Protein AF-A0A7C8ZJF4-F1 (afdb_monomer)

pLDDT: mean 82.97, std 10.35, range [48.5, 95.31]

Mean predicted aligned error: 7.06 Å

Structure (mmCIF, N/CA/C/O backbone):
data_AF-A0A7C8ZJF4-F1
#
_entry.id   AF-A0A7C8ZJF4-F1
#
loop_
_atom_site.group_PDB
_atom_site.id
_atom_site.type_symbol
_atom_site.label_atom_id
_atom_site.label_alt_id
_atom_site.label_comp_id
_atom_site.label_asym_id
_atom_site.label_entity_id
_atom_site.label_seq_id
_atom_site.pdbx_PDB_ins_code
_atom_site.Cartn_x
_atom_site.Cartn_y
_atom_site.Cartn_z
_atom_site.occupancy
_atom_site.B_iso_or_equiv
_atom_site.auth_seq_id
_atom_site.auth_comp_id
_atom_site.auth_asym_id
_atom_site.auth_atom_id
_atom_site.pdbx_PDB_model_num
ATOM 1 N N . MET A 1 1 ? 17.613 -2.085 -2.494 1.00 59.19 1 MET A N 1
ATOM 2 C CA . MET A 1 1 ? 16.844 -2.949 -1.572 1.00 59.19 1 MET A CA 1
ATOM 3 C C . MET A 1 1 ? 16.670 -4.375 -2.119 1.00 59.19 1 MET A C 1
ATOM 5 O O . MET A 1 1 ? 17.456 -5.227 -1.728 1.00 59.19 1 MET A O 1
ATOM 9 N N . GLY A 1 2 ? 15.800 -4.653 -3.107 1.00 62.97 2 GLY A N 1
ATOM 10 C CA . GLY A 1 2 ? 15.582 -6.031 -3.623 1.00 62.97 2 GLY A CA 1
ATOM 11 C C . GLY A 1 2 ? 16.802 -6.738 -4.247 1.00 62.97 2 GLY A C 1
ATOM 12 O O . GLY A 1 2 ? 16.882 -7.967 -4.257 1.00 62.97 2 GLY A O 1
ATOM 13 N N . LYS A 1 3 ? 17.811 -5.968 -4.684 1.00 70.88 3 LYS A N 1
ATOM 14 C CA . LYS A 1 3 ? 19.104 -6.466 -5.194 1.00 70.88 3 LYS A CA 1
ATOM 15 C C . LYS A 1 3 ? 19.806 -7.450 -4.245 1.00 70.88 3 LYS A C 1
ATOM 17 O O . LYS A 1 3 ? 20.428 -8.386 -4.734 1.00 70.88 3 LYS A O 1
ATOM 22 N N . HIS A 1 4 ? 19.683 -7.257 -2.931 1.00 75.56 4 HIS A N 1
ATOM 23 C CA . HIS A 1 4 ? 20.376 -8.070 -1.924 1.00 75.56 4 HIS A CA 1
ATOM 24 C C . HIS A 1 4 ? 19.420 -8.931 -1.089 1.00 75.56 4 HIS A C 1
ATOM 26 O O . HIS A 1 4 ? 19.790 -10.034 -0.708 1.00 75.56 4 HIS A O 1
ATOM 32 N N . SER A 1 5 ? 18.187 -8.470 -0.850 1.00 76.38 5 SER A N 1
ATOM 33 C CA . SER A 1 5 ? 17.230 -9.147 0.037 1.00 76.38 5 SER A CA 1
ATOM 34 C C . SER A 1 5 ? 16.171 -9.990 -0.677 1.00 76.38 5 SER A C 1
ATOM 36 O O . SER A 1 5 ? 15.512 -10.798 -0.034 1.00 76.38 5 SER A O 1
ATOM 38 N N . PHE A 1 6 ? 15.994 -9.840 -1.996 1.00 84.25 6 PHE A N 1
ATOM 39 C CA . PHE A 1 6 ? 14.923 -10.529 -2.727 1.00 84.25 6 PHE A CA 1
ATOM 40 C C . PHE A 1 6 ? 15.374 -11.067 -4.089 1.00 84.25 6 PHE A C 1
ATOM 42 O O . PHE A 1 6 ? 14.698 -10.917 -5.106 1.00 84.25 6 PHE A O 1
ATOM 49 N N . ARG A 1 7 ? 16.556 -11.700 -4.120 1.00 82.94 7 ARG A N 1
ATOM 50 C CA . ARG A 1 7 ? 17.114 -12.367 -5.316 1.00 82.94 7 ARG A CA 1
ATOM 51 C C . ARG A 1 7 ? 17.141 -11.462 -6.561 1.00 82.94 7 ARG A C 1
ATOM 53 O O . ARG A 1 7 ? 16.891 -11.919 -7.670 1.00 82.94 7 ARG A O 1
ATOM 60 N N . ARG A 1 8 ? 17.423 -10.164 -6.379 1.00 82.19 8 ARG A N 1
ATOM 61 C CA . ARG A 1 8 ? 17.429 -9.141 -7.445 1.00 82.19 8 ARG A CA 1
ATOM 62 C C . ARG A 1 8 ? 16.081 -8.907 -8.135 1.00 82.19 8 ARG A C 1
ATOM 64 O O . ARG A 1 8 ? 16.052 -8.234 -9.161 1.00 82.19 8 ARG A O 1
ATOM 71 N N . ARG A 1 9 ? 14.977 -9.390 -7.564 1.00 83.62 9 ARG A N 1
ATOM 72 C CA . ARG A 1 9 ? 13.619 -9.066 -8.014 1.00 83.62 9 ARG A CA 1
ATOM 73 C C . ARG A 1 9 ? 13.143 -7.750 -7.397 1.00 83.62 9 ARG A C 1
ATOM 75 O O . ARG A 1 9 ? 13.666 -7.303 -6.371 1.00 83.62 9 ARG A O 1
ATOM 82 N N . SER A 1 10 ? 12.139 -7.140 -8.027 1.00 86.44 10 SER A N 1
ATOM 83 C CA . SER A 1 10 ? 11.388 -6.041 -7.413 1.00 86.44 10 SER A CA 1
ATOM 84 C C . SER A 1 10 ? 10.771 -6.512 -6.097 1.00 86.44 10 SER A C 1
ATOM 86 O O . SER A 1 10 ? 10.300 -7.643 -6.012 1.00 86.44 10 SER A O 1
ATOM 88 N N . LEU A 1 11 ? 10.745 -5.641 -5.086 1.00 89.56 11 LEU A N 1
ATOM 89 C CA . LEU A 1 11 ? 10.070 -5.935 -3.819 1.00 89.56 11 LEU A CA 1
ATOM 90 C C . LEU A 1 11 ? 8.548 -6.064 -3.990 1.00 89.56 11 LEU A C 1
ATOM 92 O O . LEU A 1 11 ? 7.915 -6.671 -3.143 1.00 89.56 11 LEU A O 1
ATOM 96 N N . HIS A 1 12 ? 7.999 -5.546 -5.093 1.00 90.88 12 HIS A N 1
ATOM 97 C CA . HIS A 1 12 ? 6.595 -5.687 -5.490 1.00 90.88 12 HIS A CA 1
ATOM 98 C C . HIS A 1 12 ? 6.363 -6.825 -6.497 1.00 90.88 12 HIS A C 1
ATOM 100 O O . HIS A 1 12 ? 5.274 -6.944 -7.050 1.00 90.88 12 HIS A O 1
ATOM 106 N N . ALA A 1 13 ? 7.380 -7.632 -6.824 1.00 89.19 13 ALA A N 1
ATOM 107 C CA . ALA A 1 13 ? 7.211 -8.677 -7.829 1.00 89.19 13 ALA A CA 1
ATOM 108 C C . ALA A 1 13 ? 6.199 -9.725 -7.343 1.00 89.19 13 ALA A C 1
ATOM 110 O O . ALA A 1 13 ? 6.454 -10.410 -6.355 1.00 89.19 13 ALA A O 1
ATOM 111 N N . ILE A 1 14 ? 5.084 -9.855 -8.061 1.00 91.25 14 ILE A N 1
ATOM 112 C CA . ILE A 1 14 ? 4.084 -10.901 -7.832 1.00 91.25 14 ILE A CA 1
ATOM 113 C C . ILE A 1 14 ? 4.586 -12.211 -8.452 1.00 91.25 14 ILE A C 1
ATOM 115 O O . ILE A 1 14 ? 5.126 -12.220 -9.562 1.00 91.25 14 ILE A O 1
ATOM 119 N N . GLY A 1 15 ? 4.442 -13.323 -7.732 1.00 87.06 15 GLY A N 1
ATOM 120 C CA . GLY A 1 15 ? 4.883 -14.640 -8.185 1.00 87.06 15 GLY A CA 1
ATOM 121 C C . GLY A 1 15 ? 4.477 -15.753 -7.222 1.00 87.06 15 GLY A C 1
ATOM 122 O O . GLY A 1 15 ? 3.602 -15.563 -6.387 1.00 87.06 15 GLY A O 1
ATOM 123 N N . GLY A 1 16 ? 5.116 -16.921 -7.348 1.00 86.88 16 GLY A N 1
ATOM 124 C CA . GLY A 1 16 ? 4.787 -18.092 -6.523 1.00 86.88 16 GLY A CA 1
ATOM 125 C C . GLY A 1 16 ? 5.149 -17.957 -5.038 1.00 86.88 16 GLY A C 1
ATOM 126 O O . GLY A 1 16 ? 4.454 -18.514 -4.199 1.00 86.88 16 GLY A O 1
ATOM 127 N N . ASP A 1 17 ? 6.198 -17.193 -4.714 1.00 89.12 17 ASP A N 1
ATOM 128 C CA . ASP A 1 17 ? 6.586 -16.895 -3.330 1.00 89.12 17 ASP A CA 1
ATOM 129 C C . ASP A 1 17 ? 6.109 -15.486 -2.940 1.00 89.12 17 ASP A C 1
ATOM 131 O O . ASP A 1 17 ? 6.326 -14.564 -3.738 1.00 89.12 17 ASP A O 1
ATOM 135 N N . PRO A 1 18 ? 5.585 -15.277 -1.713 1.00 91.06 18 PRO A N 1
ATOM 136 C CA . PRO A 1 18 ? 5.201 -13.955 -1.232 1.00 91.06 18 PRO A CA 1
ATOM 137 C C . PRO A 1 18 ? 6.379 -12.980 -1.238 1.00 91.06 18 PRO A C 1
ATOM 139 O O . PRO A 1 18 ? 7.453 -13.260 -0.686 1.00 91.06 18 PRO A O 1
ATOM 142 N N . ASN A 1 19 ? 6.173 -11.807 -1.823 1.00 93.50 19 ASN A N 1
ATOM 143 C CA . ASN A 1 19 ? 7.140 -10.723 -1.782 1.00 93.50 19 ASN A CA 1
ATOM 144 C C . ASN A 1 19 ? 7.169 -10.033 -0.399 1.00 93.50 19 ASN A C 1
ATOM 146 O O . ASN A 1 19 ? 6.295 -10.270 0.438 1.00 93.50 19 ASN A O 1
ATOM 150 N N . PRO A 1 20 ? 8.168 -9.177 -0.117 1.00 93.19 20 PRO A N 1
ATOM 151 C CA . PRO A 1 20 ? 8.290 -8.545 1.196 1.00 93.19 20 PRO A CA 1
ATOM 152 C C . PRO A 1 20 ? 7.089 -7.686 1.628 1.00 93.19 20 PRO A C 1
ATOM 154 O O . PRO A 1 20 ? 6.807 -7.629 2.821 1.00 93.19 20 PRO A O 1
ATOM 157 N N . TYR A 1 21 ? 6.360 -7.061 0.698 1.00 93.19 21 TYR A N 1
ATOM 158 C CA . TYR A 1 21 ? 5.131 -6.325 1.023 1.00 93.19 21 TYR A CA 1
ATOM 159 C C . TYR A 1 21 ? 3.986 -7.280 1.374 1.00 93.19 21 TYR A C 1
ATOM 161 O O . TYR A 1 21 ? 3.310 -7.062 2.374 1.00 93.19 21 TYR A O 1
ATOM 169 N N . GLU A 1 22 ? 3.806 -8.369 0.617 1.00 94.19 22 GLU A N 1
ATOM 170 C CA . GLU A 1 22 ? 2.806 -9.403 0.935 1.00 94.19 22 GLU A CA 1
ATOM 171 C C . GLU A 1 22 ? 3.055 -10.007 2.325 1.00 94.19 22 GLU A C 1
ATOM 173 O O . GLU A 1 22 ? 2.122 -10.197 3.107 1.00 94.19 22 GLU A O 1
ATOM 178 N N . GLN A 1 23 ? 4.325 -10.264 2.658 1.00 93.94 23 GLN A N 1
ATOM 179 C CA . GLN A 1 23 ? 4.721 -10.756 3.979 1.00 93.94 23 GLN A CA 1
ATOM 180 C C . GLN A 1 23 ? 4.426 -9.734 5.079 1.00 93.94 23 GLN A C 1
ATOM 182 O O . GLN A 1 23 ? 3.879 -10.108 6.114 1.00 93.94 23 GLN A O 1
ATOM 187 N N . ALA A 1 24 ? 4.758 -8.459 4.859 1.00 93.50 24 ALA A N 1
ATOM 188 C CA . ALA A 1 24 ? 4.497 -7.399 5.825 1.00 93.50 24 ALA A CA 1
ATOM 189 C C . ALA A 1 24 ? 2.9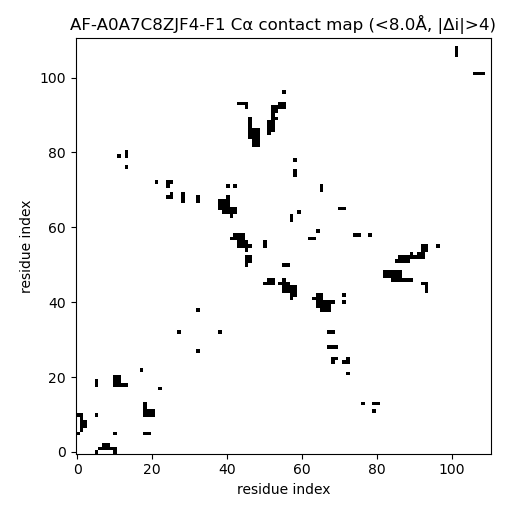96 -7.246 6.101 1.00 93.50 24 ALA A C 1
ATOM 191 O O . ALA A 1 24 ? 2.600 -7.312 7.260 1.00 93.50 24 ALA A O 1
ATOM 192 N N . ILE A 1 25 ? 2.162 -7.149 5.058 1.00 92.19 25 ILE A N 1
ATOM 193 C CA . ILE A 1 25 ? 0.696 -7.065 5.188 1.00 92.19 25 ILE A CA 1
ATOM 194 C C . ILE A 1 25 ? 0.163 -8.267 5.982 1.00 92.19 25 ILE A C 1
ATOM 196 O O . ILE A 1 25 ? -0.593 -8.096 6.935 1.00 92.19 25 ILE A O 1
ATOM 200 N N . SER A 1 26 ? 0.628 -9.479 5.660 1.00 91.75 26 SER A N 1
ATOM 201 C CA . SER A 1 26 ? 0.196 -10.710 6.342 1.00 91.75 26 SER A CA 1
ATOM 202 C C . SER A 1 26 ? 0.634 -10.786 7.810 1.00 91.75 26 SER A C 1
ATOM 204 O O . SER A 1 26 ? -0.042 -11.393 8.640 1.00 91.75 26 SER A O 1
ATOM 206 N N . ILE A 1 27 ? 1.808 -10.250 8.155 1.00 91.94 27 ILE A N 1
ATOM 207 C CA . ILE A 1 27 ? 2.274 -10.192 9.547 1.00 91.94 27 ILE A CA 1
ATOM 208 C C . ILE A 1 27 ? 1.459 -9.153 10.310 1.00 91.94 27 ILE A C 1
ATOM 210 O O . ILE A 1 27 ? 0.923 -9.492 11.360 1.00 91.94 27 ILE A O 1
ATOM 214 N N . ILE A 1 28 ? 1.321 -7.947 9.751 1.00 89.81 28 ILE A N 1
ATOM 215 C CA . ILE A 1 28 ? 0.569 -6.843 10.351 1.00 89.81 28 ILE A CA 1
ATOM 216 C C . ILE A 1 28 ? -0.862 -7.284 10.642 1.00 89.81 28 ILE A C 1
ATOM 218 O O . ILE A 1 28 ? -1.286 -7.158 11.786 1.00 89.81 28 ILE A O 1
ATOM 222 N N . GLY A 1 29 ? -1.557 -7.889 9.674 1.00 88.75 29 GLY A N 1
ATOM 223 C CA . GLY A 1 29 ? -2.921 -8.370 9.884 1.00 88.75 29 GLY A CA 1
ATOM 224 C C . GLY A 1 29 ? -3.025 -9.381 11.019 1.00 88.75 29 GLY A C 1
ATOM 225 O O . GLY A 1 29 ? -3.812 -9.206 11.940 1.00 88.75 29 GLY A O 1
ATOM 226 N N . ARG A 1 30 ? -2.134 -10.378 11.063 1.00 88.25 30 ARG A N 1
ATOM 227 C CA . ARG A 1 30 ? -2.128 -11.359 12.163 1.00 88.25 30 ARG A CA 1
ATOM 228 C C . ARG A 1 30 ? -1.861 -10.741 13.535 1.00 88.25 30 ARG A C 1
ATOM 230 O O . ARG A 1 30 ? -2.327 -11.281 14.532 1.00 88.25 30 ARG A O 1
ATOM 237 N N . THR A 1 31 ? -1.079 -9.665 13.600 1.00 88.31 31 THR A N 1
ATOM 238 C CA . THR A 1 31 ? -0.708 -9.027 14.870 1.00 88.31 31 THR A CA 1
ATOM 239 C C . THR A 1 31 ? -1.675 -7.938 15.315 1.00 88.31 31 THR A C 1
ATOM 241 O O . THR A 1 31 ? -1.847 -7.764 16.517 1.00 88.31 31 THR A O 1
ATOM 244 N N . LEU A 1 32 ? -2.274 -7.203 14.375 1.00 84.06 32 LEU A N 1
ATOM 245 C CA . LEU A 1 32 ? -3.059 -6.000 14.651 1.00 84.06 32 LEU A CA 1
ATOM 246 C C . LEU A 1 32 ? -4.567 -6.196 14.490 1.00 84.06 32 LEU A C 1
ATOM 248 O O . LEU A 1 32 ? -5.298 -5.458 15.135 1.00 84.06 32 LEU A O 1
ATOM 252 N N . SER A 1 33 ? -5.042 -7.201 13.739 1.00 84.25 33 SER A N 1
ATOM 253 C CA . SER A 1 33 ? -6.484 -7.496 13.646 1.00 84.25 33 SER A CA 1
ATOM 254 C C . SER A 1 33 ? -7.195 -7.604 15.002 1.00 84.25 33 SER A C 1
ATOM 256 O O . SER A 1 33 ? -8.316 -7.126 15.097 1.00 84.25 33 SER A O 1
ATOM 258 N N . PRO A 1 34 ? -6.600 -8.166 16.078 1.00 84.00 34 PRO A N 1
ATOM 259 C CA . PRO A 1 34 ? -7.272 -8.206 17.381 1.00 84.00 34 PRO A CA 1
ATOM 260 C C . PRO A 1 34 ? -7.502 -6.836 18.039 1.00 84.00 34 PRO A C 1
ATOM 262 O O . PRO A 1 34 ? -8.249 -6.763 19.009 1.00 84.00 34 PRO A O 1
ATOM 265 N N . PHE A 1 35 ? -6.816 -5.790 17.574 1.00 79.56 35 PHE A N 1
ATOM 266 C CA . PHE A 1 35 ? -6.890 -4.430 18.114 1.00 79.56 35 PHE A CA 1
ATOM 267 C C . PHE A 1 35 ? -7.752 -3.500 17.256 1.00 79.56 35 PHE A C 1
ATOM 269 O O . PHE A 1 35 ? -7.926 -2.343 17.623 1.00 79.56 35 PHE A O 1
ATOM 276 N N . ASP A 1 36 ? -8.250 -3.987 16.122 1.00 76.31 36 ASP A N 1
ATOM 277 C CA . ASP A 1 36 ? -9.086 -3.214 15.217 1.00 76.31 36 ASP A CA 1
ATOM 278 C C . ASP A 1 36 ? -10.563 -3.483 15.523 1.00 76.31 36 ASP A C 1
ATOM 280 O O . ASP A 1 36 ? -11.030 -4.621 15.443 1.00 76.31 36 ASP A O 1
ATOM 284 N N . GLU A 1 37 ? -11.289 -2.452 15.956 1.00 74.62 37 GLU A N 1
ATOM 285 C CA . GLU A 1 37 ? -12.645 -2.616 16.498 1.00 74.62 37 GLU A CA 1
ATOM 286 C C . GLU A 1 37 ? -13.708 -2.798 15.405 1.00 74.62 37 GLU A C 1
ATOM 288 O O . GLU A 1 37 ? -14.726 -3.453 15.644 1.00 74.62 37 GLU A O 1
ATOM 293 N N . ASP A 1 38 ? -13.477 -2.256 14.205 1.00 78.06 38 ASP A N 1
ATOM 294 C CA . ASP A 1 38 ? -14.422 -2.298 13.084 1.00 78.06 38 ASP A CA 1
ATOM 295 C C . ASP A 1 38 ? -13.946 -3.146 11.887 1.00 78.06 38 ASP A C 1
ATOM 297 O O . ASP A 1 38 ? -14.752 -3.439 11.000 1.00 78.06 38 ASP A O 1
ATOM 301 N N . ASN A 1 39 ? -12.691 -3.618 11.897 1.00 79.94 39 ASN A N 1
ATOM 302 C CA . ASN A 1 39 ? -12.013 -4.315 10.791 1.00 79.94 39 ASN A CA 1
ATOM 303 C C . ASN A 1 39 ? -11.878 -3.477 9.505 1.00 79.94 39 ASN A C 1
ATOM 305 O O . ASN A 1 39 ? -11.474 -3.995 8.461 1.00 79.94 39 ASN A O 1
ATOM 309 N N . LEU A 1 40 ? -12.208 -2.184 9.542 1.00 87.12 40 LEU A N 1
ATOM 310 C CA . LEU A 1 40 ? -12.154 -1.328 8.370 1.00 87.12 40 LEU A CA 1
ATOM 311 C C . LEU A 1 40 ? -10.745 -0.762 8.230 1.00 87.12 40 LEU A C 1
ATOM 313 O O . LEU A 1 40 ? -10.320 0.103 8.985 1.00 87.12 40 LEU A O 1
ATOM 317 N N . ILE A 1 41 ? -10.031 -1.201 7.194 1.00 88.62 41 ILE A N 1
ATOM 318 C CA . ILE A 1 41 ? -8.652 -0.789 6.927 1.00 88.62 41 ILE A CA 1
ATOM 319 C C . ILE A 1 41 ? -8.606 0.186 5.740 1.00 88.62 41 ILE A C 1
ATOM 321 O O . ILE A 1 41 ? -8.621 -0.246 4.576 1.00 88.62 41 ILE A O 1
ATOM 325 N N . PRO A 1 42 ? -8.506 1.510 5.969 1.00 90.19 42 PRO A N 1
ATOM 326 C CA . PRO A 1 42 ? -8.192 2.464 4.914 1.00 90.19 42 PRO A CA 1
ATOM 327 C C . PRO A 1 42 ? -6.842 2.132 4.268 1.00 90.19 42 PRO A C 1
ATOM 329 O O . PRO A 1 42 ? -5.808 2.104 4.934 1.00 90.19 42 PRO A O 1
ATOM 332 N N . CYS A 1 43 ? -6.841 1.882 2.957 1.00 91.75 43 CYS A N 1
ATOM 333 C CA . CYS A 1 43 ? -5.646 1.459 2.228 1.00 91.75 43 CYS A CA 1
ATOM 334 C C . CYS A 1 43 ? -5.301 2.412 1.092 1.00 91.75 43 CYS A C 1
ATOM 336 O O . CYS A 1 43 ? -6.114 2.660 0.197 1.00 91.75 43 CYS A O 1
ATOM 338 N N . PHE A 1 44 ? -4.056 2.883 1.104 1.00 89.81 44 PHE A N 1
ATOM 339 C CA . PHE A 1 44 ? -3.550 3.867 0.158 1.00 89.81 44 PHE A CA 1
ATOM 340 C C . PHE A 1 44 ? -2.191 3.463 -0.409 1.00 89.81 44 PHE A C 1
ATOM 342 O O . PHE A 1 44 ? -1.376 2.835 0.268 1.00 89.81 44 PHE A O 1
ATOM 349 N N . GLY A 1 45 ? -1.934 3.862 -1.652 1.00 87.81 45 GLY A N 1
ATOM 350 C CA . GLY A 1 45 ? -0.613 3.818 -2.269 1.00 87.81 45 GLY A CA 1
ATOM 351 C C . GLY A 1 45 ? -0.119 5.214 -2.646 1.00 87.81 45 GLY A C 1
ATOM 352 O O . GLY A 1 45 ? -0.903 6.148 -2.793 1.00 87.81 45 GLY A O 1
ATOM 353 N N . PHE A 1 46 ? 1.197 5.357 -2.785 1.00 85.75 46 PHE A N 1
ATOM 354 C CA . PHE A 1 46 ? 1.870 6.596 -3.182 1.00 85.75 46 PHE A CA 1
ATOM 355 C C . PHE A 1 46 ? 3.171 6.273 -3.927 1.00 85.75 46 PHE A C 1
ATOM 357 O O . PHE A 1 46 ? 3.650 5.134 -3.900 1.00 85.75 46 PHE A O 1
ATOM 364 N N . GLY A 1 47 ? 3.769 7.277 -4.569 1.00 77.56 47 GLY A N 1
ATOM 365 C CA . GLY A 1 47 ? 5.030 7.131 -5.301 1.00 77.56 47 GLY A CA 1
ATOM 366 C C . GLY A 1 47 ? 4.902 6.445 -6.666 1.00 77.56 47 GLY A C 1
ATOM 367 O O . GLY A 1 47 ? 5.907 5.991 -7.221 1.00 77.56 47 GLY A O 1
ATOM 368 N N . ASP A 1 48 ? 3.693 6.347 -7.222 1.00 76.00 48 ASP A N 1
ATOM 369 C CA . ASP A 1 48 ? 3.500 5.940 -8.612 1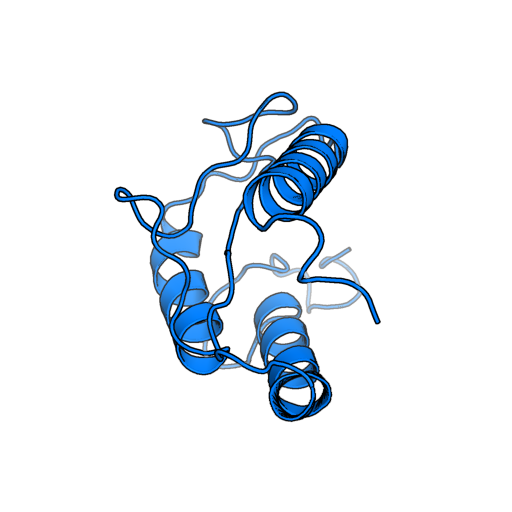.00 76.00 48 ASP A CA 1
ATOM 370 C C . ASP A 1 48 ? 3.527 7.157 -9.557 1.00 76.00 48 ASP A C 1
ATOM 372 O O . ASP A 1 48 ? 3.609 8.309 -9.130 1.00 76.00 48 ASP A O 1
ATOM 376 N N . VAL A 1 49 ? 3.479 6.912 -10.867 1.00 68.38 49 VAL A N 1
ATOM 377 C CA . VAL A 1 49 ? 3.438 7.986 -11.877 1.00 68.38 49 VAL A CA 1
ATOM 378 C C . VAL A 1 49 ? 2.199 8.880 -11.782 1.00 68.38 49 VAL A C 1
ATOM 380 O O . VAL A 1 49 ? 2.214 9.970 -12.345 1.00 68.38 49 VAL A O 1
ATOM 383 N N . THR A 1 50 ? 1.114 8.441 -11.142 1.00 69.19 50 THR A N 1
ATOM 384 C CA . THR A 1 50 ? -0.095 9.263 -11.005 1.00 69.19 50 THR A CA 1
ATOM 385 C C . THR A 1 50 ? -0.039 10.148 -9.766 1.00 69.19 50 THR A C 1
ATOM 387 O O . THR A 1 50 ? -0.424 11.312 -9.852 1.00 69.19 50 THR A O 1
ATOM 390 N N . THR A 1 51 ? 0.522 9.666 -8.653 1.00 69.12 51 THR A N 1
ATOM 391 C CA . THR A 1 51 ? 0.611 10.454 -7.417 1.00 69.12 51 THR A CA 1
ATOM 392 C C . THR A 1 51 ? 1.887 11.275 -7.279 1.00 69.12 51 THR A C 1
ATOM 394 O O . THR A 1 51 ? 1.879 12.295 -6.587 1.00 69.12 51 THR A O 1
ATOM 397 N N . HIS A 1 52 ? 2.989 10.820 -7.889 1.00 71.88 52 HIS A N 1
ATOM 398 C CA . HIS A 1 52 ? 4.343 11.307 -7.606 1.00 71.88 52 HIS A CA 1
ATOM 399 C C . HIS A 1 52 ? 4.568 11.420 -6.082 1.00 71.88 52 HIS A C 1
ATOM 401 O O . HIS A 1 52 ? 4.337 10.450 -5.357 1.00 71.88 52 HIS A O 1
ATOM 407 N N . ASP A 1 53 ? 4.972 12.595 -5.602 1.00 70.44 53 ASP A N 1
ATOM 408 C CA . ASP A 1 53 ? 5.269 12.936 -4.211 1.00 70.44 53 ASP A CA 1
ATOM 409 C C . ASP A 1 53 ? 4.211 13.825 -3.536 1.00 70.44 53 ASP A C 1
ATOM 411 O O . ASP A 1 53 ? 4.435 14.261 -2.408 1.00 70.44 53 ASP A O 1
ATOM 415 N N . ASN A 1 54 ? 3.075 14.084 -4.194 1.00 68.31 54 ASN A N 1
ATOM 416 C CA . ASN A 1 54 ? 2.084 15.064 -3.727 1.00 68.31 54 ASN A CA 1
ATOM 417 C C . ASN A 1 54 ? 0.765 14.445 -3.257 1.00 68.31 54 ASN A C 1
ATOM 419 O O . ASN A 1 54 ? 0.031 15.084 -2.509 1.00 68.31 54 ASN A O 1
ATOM 423 N N . TYR A 1 55 ? 0.449 13.221 -3.685 1.00 76.00 55 TYR A N 1
ATOM 424 C CA . TYR A 1 55 ? -0.856 12.611 -3.429 1.00 7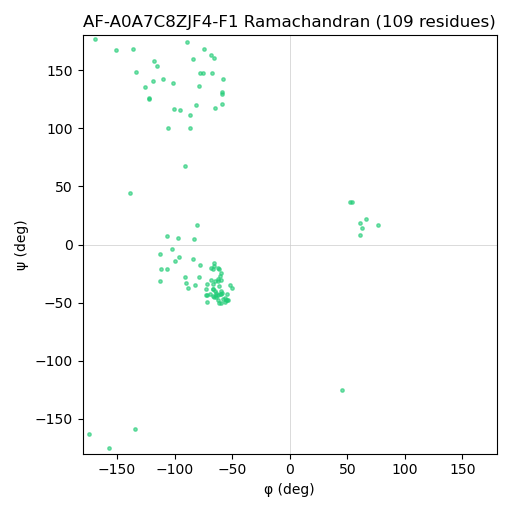6.00 55 TYR A CA 1
ATOM 425 C C . TYR A 1 55 ? -0.745 11.152 -2.988 1.00 76.00 55 TYR A C 1
ATOM 427 O O . TYR A 1 55 ? 0.305 10.517 -3.090 1.00 76.00 55 TYR A O 1
ATOM 435 N N . VAL A 1 56 ? -1.868 10.622 -2.516 1.00 83.62 56 VAL A N 1
ATOM 436 C CA . VAL A 1 56 ? -2.106 9.188 -2.365 1.00 83.62 56 VAL A CA 1
ATOM 437 C C . VAL A 1 56 ? -3.234 8.771 -3.301 1.00 83.62 56 VAL A C 1
ATOM 439 O O . VAL A 1 56 ? -4.110 9.575 -3.618 1.00 83.62 56 VAL A O 1
ATOM 442 N N . PHE A 1 57 ? -3.244 7.511 -3.721 1.00 87.62 57 PHE A N 1
ATOM 443 C CA . PHE A 1 57 ? -4.410 6.899 -4.350 1.00 87.62 57 PHE A CA 1
ATOM 444 C C . PHE A 1 57 ? -5.015 5.867 -3.397 1.00 87.62 57 PHE A C 1
ATOM 446 O O . PHE A 1 57 ? -4.290 5.155 -2.700 1.00 87.62 57 PHE A O 1
ATOM 453 N N . SER A 1 58 ? -6.344 5.777 -3.361 1.00 90.50 58 SER A N 1
ATOM 454 C CA . SER A 1 58 ? -7.033 4.727 -2.607 1.00 90.50 58 SER A CA 1
ATOM 455 C C . SER A 1 58 ? -6.994 3.405 -3.370 1.00 90.50 58 SER A C 1
ATOM 457 O O . SER A 1 58 ? -7.029 3.376 -4.603 1.00 90.50 58 SER A O 1
ATOM 459 N N . PHE A 1 59 ? -6.953 2.291 -2.641 1.00 92.50 59 PHE A N 1
ATOM 460 C CA . PHE A 1 59 ? -7.043 0.952 -3.226 1.00 92.50 59 PHE A CA 1
ATOM 461 C C . PHE A 1 59 ? -8.361 0.729 -3.987 1.00 92.50 59 PHE A C 1
ATOM 463 O O . PHE A 1 59 ? -8.387 -0.054 -4.947 1.00 92.50 59 PHE A O 1
ATOM 470 N N . TYR A 1 60 ? -9.430 1.437 -3.608 1.00 91.44 60 TYR A N 1
ATOM 471 C CA . TYR A 1 60 ? -10.725 1.393 -4.281 1.00 91.44 60 TYR A CA 1
ATOM 472 C C . TYR A 1 60 ? -11.138 2.764 -4.850 1.00 91.44 60 TYR A C 1
ATOM 474 O O . TYR A 1 60 ? -10.919 3.786 -4.200 1.00 91.44 60 TYR A O 1
ATOM 482 N N . PRO A 1 61 ? -11.750 2.822 -6.054 1.00 87.38 61 PRO A N 1
ATOM 483 C CA . PRO A 1 61 ? -12.138 4.091 -6.686 1.00 87.38 61 PRO A CA 1
ATOM 484 C C . PRO A 1 61 ? -13.168 4.913 -5.901 1.00 87.38 61 PRO A C 1
ATOM 486 O O . PRO A 1 61 ? -13.178 6.137 -5.995 1.00 87.38 61 PRO A O 1
ATOM 489 N N . ASP A 1 62 ? -14.033 4.246 -5.139 1.00 90.12 62 ASP A N 1
ATOM 490 C CA . ASP A 1 62 ? -15.036 4.847 -4.253 1.00 90.12 62 ASP A CA 1
ATOM 491 C C . ASP A 1 62 ? -14.463 5.243 -2.881 1.00 90.12 62 ASP A C 1
ATOM 493 O O . ASP A 1 62 ? -15.204 5.702 -2.017 1.00 90.12 62 ASP A O 1
ATOM 497 N N . GLN A 1 63 ? -13.147 5.091 -2.690 1.00 86.81 63 GLN A N 1
ATOM 498 C CA . GLN A 1 63 ? -12.417 5.409 -1.461 1.00 86.81 63 GLN A CA 1
ATOM 499 C C . GLN A 1 63 ? -12.873 4.612 -0.233 1.00 86.81 63 GLN A C 1
ATOM 501 O O . GLN A 1 63 ? -12.565 4.996 0.896 1.00 86.81 63 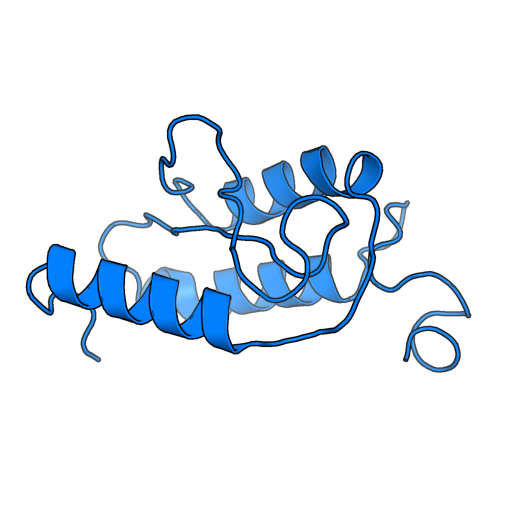GLN A O 1
ATOM 506 N N . ARG A 1 64 ? -13.573 3.488 -0.429 1.00 92.25 64 ARG A N 1
ATOM 507 C CA . ARG A 1 64 ? -13.976 2.642 0.694 1.00 92.25 64 ARG A CA 1
ATOM 508 C C . ARG A 1 64 ? -12.757 1.985 1.365 1.00 92.25 64 ARG A C 1
ATOM 510 O O . ARG A 1 64 ? -11.794 1.633 0.672 1.00 92.25 64 ARG A O 1
ATOM 517 N N . PRO A 1 65 ? -12.800 1.758 2.687 1.00 91.81 65 PRO A N 1
ATOM 518 C CA . PRO A 1 65 ? -11.820 0.915 3.362 1.00 91.81 65 PRO A CA 1
ATOM 519 C C . PRO A 1 65 ? -11.931 -0.550 2.901 1.00 91.81 65 PRO A C 1
ATOM 521 O O . PRO A 1 65 ? -12.946 -0.986 2.344 1.00 91.81 65 PRO A O 1
ATOM 524 N N . CYS A 1 66 ? -10.863 -1.314 3.123 1.00 92.38 66 CYS A N 1
ATOM 525 C CA . CYS A 1 66 ? -10.913 -2.774 3.045 1.00 92.38 66 CYS A CA 1
ATOM 526 C C . CYS A 1 66 ? -11.618 -3.317 4.295 1.00 92.38 66 CYS A C 1
ATOM 528 O O . CYS A 1 66 ? -11.503 -2.718 5.356 1.00 92.38 66 CYS A O 1
ATOM 530 N N . ASN A 1 67 ? -12.334 -4.429 4.169 1.00 91.25 67 ASN A N 1
ATOM 531 C CA . ASN A 1 67 ? -13.100 -5.051 5.250 1.00 91.25 67 ASN A CA 1
ATOM 532 C C . ASN A 1 67 ? -12.232 -5.854 6.227 1.00 91.25 67 ASN A C 1
ATOM 534 O O . ASN A 1 67 ? -12.718 -6.214 7.291 1.00 91.25 67 ASN A O 1
ATOM 538 N N . ASP A 1 68 ? -11.007 -6.206 5.830 1.00 90.44 68 ASP A N 1
ATOM 539 C CA . ASP A 1 68 ? -9.991 -6.848 6.661 1.00 90.44 68 ASP A CA 1
ATOM 540 C C . ASP A 1 68 ? -8.628 -6.845 5.936 1.00 90.44 68 ASP A C 1
ATOM 542 O O . ASP A 1 68 ? -8.499 -6.427 4.778 1.00 90.44 68 ASP A O 1
ATOM 546 N N . PHE A 1 69 ? -7.588 -7.348 6.608 1.00 91.25 69 PHE A N 1
ATOM 547 C CA . PHE A 1 69 ? -6.245 -7.496 6.037 1.00 91.25 69 PHE A CA 1
ATOM 548 C C . PHE A 1 69 ? -6.139 -8.555 4.927 1.00 91.25 69 PHE A C 1
ATOM 550 O O . PHE A 1 69 ? -5.188 -8.500 4.137 1.00 91.25 69 PHE A O 1
ATOM 557 N N . GLU A 1 70 ? -7.073 -9.509 4.838 1.00 92.62 70 GLU A N 1
ATOM 558 C CA . GLU A 1 70 ? -7.103 -10.464 3.725 1.00 92.62 70 GLU A CA 1
ATOM 559 C C . GLU A 1 70 ? -7.495 -9.745 2.431 1.00 92.62 70 GLU A C 1
ATOM 561 O O . GLU A 1 70 ? -6.835 -9.919 1.402 1.00 92.62 70 GLU A O 1
ATOM 566 N N . GLU A 1 71 ? -8.487 -8.855 2.499 1.00 94.81 71 GLU A N 1
ATOM 567 C CA . GLU A 1 71 ? -8.880 -7.988 1.397 1.00 94.81 71 GLU A CA 1
ATOM 568 C C . GLU A 1 71 ? -7.765 -7.001 1.038 1.00 94.81 71 GLU A C 1
ATOM 570 O O . GLU A 1 71 ? -7.494 -6.816 -0.150 1.00 94.81 71 GLU A O 1
ATOM 575 N N . VAL A 1 72 ? -7.048 -6.433 2.021 1.00 94.62 72 VAL A N 1
ATOM 576 C CA . VAL A 1 72 ? -5.861 -5.598 1.740 1.00 94.62 72 VAL A CA 1
ATOM 577 C C . VAL A 1 72 ? -4.847 -6.365 0.895 1.00 94.62 72 VAL A C 1
ATOM 579 O O . VAL A 1 72 ? -4.350 -5.852 -0.112 1.00 94.62 72 VAL A O 1
ATOM 582 N N . LEU A 1 73 ? -4.536 -7.603 1.286 1.00 94.56 73 LEU A N 1
ATOM 583 C CA . LEU A 1 73 ? -3.567 -8.434 0.582 1.00 94.56 73 LEU A CA 1
ATOM 584 C C . LEU A 1 73 ? -4.061 -8.821 -0.817 1.00 94.56 73 LEU A C 1
ATOM 586 O O . LEU A 1 73 ? -3.289 -8.744 -1.776 1.00 94.56 73 LEU A O 1
ATOM 590 N N . ALA A 1 74 ? -5.324 -9.227 -0.945 1.00 95.31 74 ALA A N 1
ATOM 591 C CA . ALA A 1 74 ? -5.929 -9.561 -2.230 1.00 95.31 74 ALA A CA 1
ATOM 592 C C . ALA A 1 74 ? -5.886 -8.355 -3.174 1.00 95.31 74 ALA A C 1
ATOM 594 O O . ALA A 1 74 ? -5.353 -8.442 -4.285 1.00 95.31 74 ALA A O 1
ATOM 595 N N . ARG A 1 75 ? -6.335 -7.196 -2.688 1.00 95.31 75 ARG A N 1
ATOM 596 C CA . ARG A 1 75 ? -6.396 -5.971 -3.474 1.00 95.31 75 ARG A CA 1
ATOM 597 C C . ARG A 1 75 ? -5.013 -5.454 -3.856 1.00 95.31 75 ARG A C 1
ATOM 599 O O . ARG A 1 75 ? -4.819 -5.037 -4.996 1.00 95.31 75 ARG A O 1
ATOM 606 N N . TYR A 1 76 ? -4.028 -5.561 -2.963 1.00 94.88 76 TYR A N 1
ATOM 607 C CA . TYR A 1 76 ? -2.625 -5.273 -3.273 1.00 94.88 76 TYR A CA 1
ATOM 608 C C . TYR A 1 76 ? -2.135 -6.086 -4.485 1.00 94.88 76 TYR A C 1
ATOM 610 O O . TYR A 1 76 ? -1.558 -5.519 -5.416 1.00 94.88 76 TYR A O 1
ATOM 618 N N . LYS A 1 77 ? -2.397 -7.401 -4.524 1.00 94.00 77 LYS A N 1
ATOM 619 C CA . LYS A 1 77 ? -1.972 -8.258 -5.649 1.00 94.00 77 LYS A CA 1
ATOM 620 C C . LYS A 1 77 ? -2.651 -7.883 -6.964 1.00 94.00 77 LYS A C 1
ATOM 622 O O . LYS A 1 77 ? -2.037 -8.041 -8.018 1.00 94.00 77 LYS A O 1
ATOM 627 N N . GLU A 1 78 ? -3.884 -7.388 -6.910 1.00 94.25 78 GLU A N 1
ATOM 628 C CA . GLU A 1 78 ? -4.625 -6.945 -8.092 1.00 94.25 78 GLU A CA 1
ATOM 629 C C . GLU A 1 78 ? -4.084 -5.642 -8.677 1.00 94.25 78 GLU A C 1
ATOM 631 O O . GLU A 1 78 ? -3.960 -5.531 -9.893 1.00 94.25 78 GLU A O 1
ATOM 636 N N . ILE A 1 79 ? -3.772 -4.651 -7.837 1.00 91.94 79 ILE A N 1
ATOM 637 C CA . ILE A 1 79 ? -3.403 -3.307 -8.310 1.00 91.94 79 ILE A CA 1
ATOM 638 C C . ILE A 1 79 ? -1.933 -3.211 -8.719 1.00 91.94 79 ILE A C 1
ATOM 640 O O . ILE A 1 79 ? -1.605 -2.520 -9.682 1.00 91.94 79 ILE A O 1
ATOM 644 N N . VAL A 1 80 ? -1.040 -3.923 -8.024 1.00 89.94 80 VAL A N 1
ATOM 645 C CA . VAL A 1 80 ? 0.418 -3.821 -8.206 1.00 89.94 80 VAL A CA 1
ATOM 646 C C . VAL A 1 80 ? 0.886 -4.032 -9.650 1.00 89.94 80 VAL A C 1
ATOM 648 O O . VAL A 1 80 ? 1.721 -3.244 -10.095 1.00 89.94 80 VAL A O 1
ATOM 651 N N . PRO A 1 81 ? 0.370 -5.009 -10.423 1.00 90.12 81 PRO A N 1
ATOM 652 C CA . PRO A 1 81 ? 0.759 -5.185 -11.824 1.00 90.12 81 PRO A CA 1
ATOM 653 C C . PRO A 1 81 ? 0.475 -3.971 -12.721 1.00 90.12 81 PRO A C 1
ATOM 655 O O . PRO A 1 81 ? 1.136 -3.804 -13.745 1.00 90.12 81 PRO A O 1
ATOM 658 N N . TYR A 1 82 ? -0.493 -3.129 -12.349 1.00 87.50 82 TYR A N 1
ATOM 659 C CA . TYR A 1 82 ? -0.901 -1.948 -13.115 1.00 87.50 82 TYR A CA 1
ATOM 660 C C . TYR A 1 82 ? -0.236 -0.656 -12.627 1.00 87.50 82 TYR A C 1
ATOM 662 O O . TYR A 1 82 ? -0.296 0.366 -13.314 1.00 87.50 82 TYR A O 1
ATOM 670 N N . ILE A 1 83 ? 0.428 -0.691 -11.470 1.00 83.81 83 ILE A N 1
ATOM 671 C CA . ILE A 1 83 ? 1.115 0.463 -10.897 1.00 83.81 83 ILE A CA 1
ATOM 672 C C . ILE A 1 83 ? 2.482 0.623 -11.560 1.00 83.81 83 ILE A C 1
ATOM 674 O O . ILE A 1 83 ? 3.365 -0.233 -11.465 1.00 83.81 83 ILE A O 1
ATOM 678 N N . LYS A 1 84 ? 2.696 1.778 -12.193 1.00 80.62 84 LYS A N 1
ATOM 679 C CA . LYS A 1 84 ? 4.027 2.185 -12.647 1.00 80.62 84 LYS A CA 1
ATOM 680 C C . LYS A 1 84 ? 4.738 2.893 -11.504 1.00 80.62 84 LYS A C 1
ATOM 682 O O . LYS A 1 84 ? 4.485 4.065 -11.239 1.00 80.62 84 LYS A O 1
ATOM 687 N N . LEU A 1 85 ? 5.623 2.159 -10.836 1.00 77.00 85 LEU A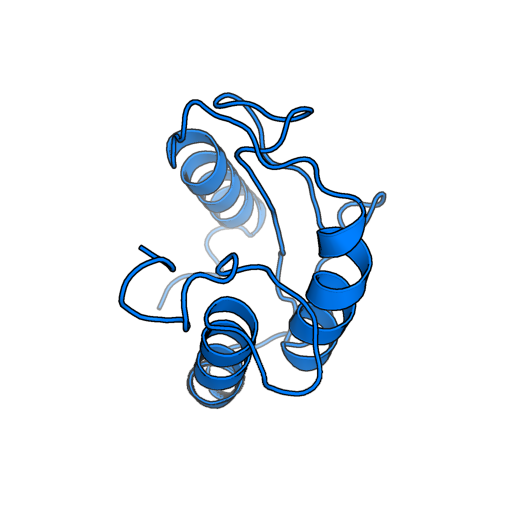 N 1
ATOM 688 C CA . LEU A 1 85 ? 6.478 2.699 -9.781 1.00 77.00 85 LEU A CA 1
ATOM 689 C C . LEU A 1 85 ? 7.344 3.836 -10.338 1.00 77.00 85 LEU A C 1
ATOM 691 O O . LEU A 1 85 ? 7.974 3.678 -11.388 1.00 77.00 85 LEU A O 1
ATOM 695 N N . SER A 1 86 ? 7.370 4.962 -9.630 1.00 78.69 86 SER A N 1
ATOM 696 C CA . SER A 1 86 ? 8.096 6.169 -10.019 1.00 78.69 86 SER A CA 1
ATOM 697 C C . SER A 1 86 ? 8.870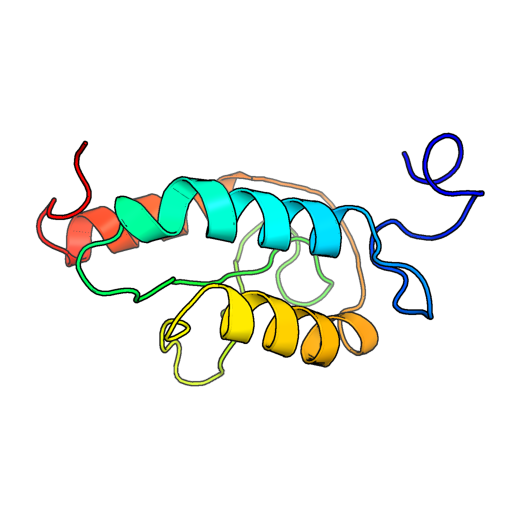 6.733 -8.819 1.00 78.69 86 SER A C 1
ATOM 699 O O . SER A 1 86 ? 9.193 6.029 -7.862 1.00 78.69 86 SER A O 1
ATOM 701 N N . GLY A 1 87 ? 9.203 8.013 -8.898 1.00 70.56 87 GLY A N 1
ATOM 702 C CA . GLY A 1 87 ? 9.641 8.852 -7.799 1.00 70.56 87 GLY A CA 1
ATOM 703 C C . GLY A 1 87 ? 9.375 10.324 -8.140 1.00 70.56 87 GLY A C 1
ATOM 704 O O . GLY A 1 87 ? 8.817 10.608 -9.204 1.00 70.56 87 GLY A O 1
ATOM 705 N N . PRO A 1 88 ? 9.802 11.265 -7.284 1.00 73.81 88 PRO A N 1
ATOM 706 C CA . PRO A 1 88 ? 10.499 11.060 -6.009 1.00 73.81 88 PRO A CA 1
ATOM 707 C C . PRO A 1 88 ? 9.605 10.421 -4.929 1.00 73.81 88 PRO A C 1
ATOM 709 O O . PRO A 1 88 ? 8.389 10.352 -5.067 1.00 73.81 88 PRO A O 1
ATOM 712 N N . THR A 1 89 ? 10.214 9.886 -3.868 1.00 74.06 89 THR A N 1
ATOM 713 C CA . THR A 1 89 ? 9.488 9.217 -2.776 1.00 74.06 89 THR A CA 1
ATOM 714 C C . THR A 1 89 ? 9.357 10.169 -1.592 1.00 74.06 89 THR A C 1
ATOM 716 O O . THR A 1 89 ? 10.363 10.527 -0.984 1.00 74.06 89 THR A O 1
ATOM 719 N N . SER A 1 90 ? 8.124 10.538 -1.244 1.00 78.19 90 SER A N 1
ATOM 720 C CA . SER A 1 90 ? 7.796 11.316 -0.046 1.00 78.19 90 SER A CA 1
ATOM 721 C C . SER A 1 90 ? 6.738 10.581 0.768 1.00 78.19 90 SER A C 1
ATOM 723 O O . SER A 1 90 ? 5.763 10.088 0.208 1.00 78.19 90 SER A O 1
ATOM 725 N N . PHE A 1 91 ? 6.924 10.510 2.088 1.00 81.62 91 PHE A N 1
ATOM 726 C CA . PHE A 1 91 ? 5.904 9.988 3.002 1.00 81.62 91 PHE A CA 1
ATOM 727 C C . PHE A 1 91 ? 4.865 11.044 3.394 1.00 81.62 91 PHE A C 1
ATOM 729 O O . PHE A 1 91 ? 3.840 10.675 3.960 1.00 81.62 91 PHE A O 1
ATOM 736 N N . ALA A 1 92 ? 5.109 12.329 3.101 1.00 81.12 92 ALA A N 1
ATOM 737 C CA . ALA A 1 92 ? 4.221 13.415 3.513 1.00 81.12 92 ALA A CA 1
ATOM 738 C C . ALA A 1 92 ? 2.760 13.191 3.070 1.00 81.12 92 ALA A C 1
ATOM 740 O O . ALA A 1 92 ? 1.902 13.202 3.947 1.00 81.12 92 ALA A O 1
ATOM 741 N N . PRO A 1 93 ? 2.458 12.820 1.804 1.00 79.75 93 PRO A N 1
ATOM 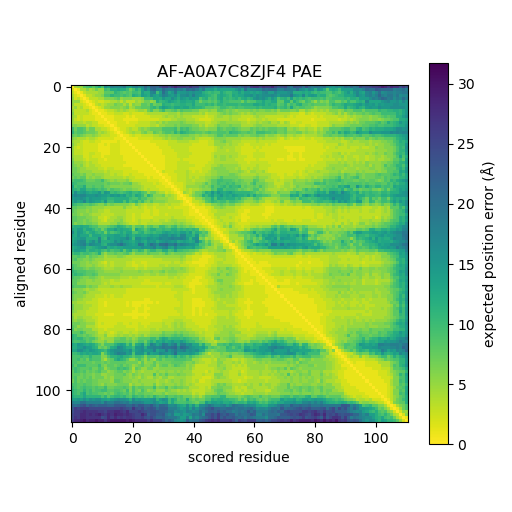742 C CA . PRO A 1 93 ? 1.070 12.604 1.383 1.00 79.75 93 PRO A CA 1
ATOM 743 C C . PRO A 1 93 ? 0.359 11.484 2.150 1.00 79.75 93 PRO A C 1
ATOM 745 O O . PRO A 1 93 ? -0.835 11.574 2.420 1.00 79.75 93 PRO A O 1
ATOM 748 N N . ALA A 1 94 ? 1.084 10.421 2.510 1.00 79.88 94 ALA A N 1
ATOM 749 C CA . ALA A 1 94 ? 0.524 9.306 3.269 1.00 79.88 94 ALA A CA 1
ATOM 750 C C . ALA A 1 94 ? 0.258 9.684 4.733 1.00 79.88 94 ALA A C 1
ATOM 752 O O . ALA A 1 94 ? -0.759 9.282 5.295 1.00 79.88 94 ALA A O 1
ATOM 753 N N . ILE A 1 95 ? 1.153 10.471 5.338 1.00 81.88 95 ILE A N 1
ATOM 754 C CA . ILE A 1 95 ? 0.974 10.987 6.701 1.00 81.88 95 ILE A CA 1
ATOM 755 C C . ILE A 1 95 ? -0.207 11.958 6.741 1.00 81.88 95 ILE A C 1
ATOM 757 O O . ILE A 1 95 ? -1.056 11.834 7.618 1.00 81.88 95 ILE A O 1
ATOM 761 N N . ASP A 1 96 ? -0.294 12.873 5.777 1.00 85.00 96 ASP A N 1
ATOM 762 C CA . ASP A 1 96 ? -1.378 13.853 5.702 1.00 85.00 96 ASP A CA 1
ATOM 763 C C . ASP A 1 96 ? -2.738 13.162 5.525 1.00 85.00 96 ASP A C 1
ATOM 765 O O . ASP A 1 96 ? -3.682 13.469 6.252 1.00 85.00 96 ASP A O 1
ATOM 769 N N . ALA A 1 97 ? -2.818 12.144 4.658 1.00 83.56 97 ALA A N 1
ATOM 770 C CA . ALA A 1 97 ? -4.025 11.333 4.506 1.00 83.56 97 ALA A CA 1
ATOM 771 C C . ALA A 1 97 ? -4.430 10.633 5.817 1.00 83.56 97 ALA A C 1
ATOM 773 O O . ALA A 1 97 ? -5.605 10.634 6.181 1.00 83.56 97 ALA A O 1
ATOM 774 N N . ALA A 1 98 ? -3.470 10.073 6.561 1.00 83.38 98 ALA A N 1
ATOM 775 C CA . ALA A 1 98 ? -3.750 9.456 7.857 1.00 83.38 98 ALA A CA 1
ATOM 776 C C . ALA A 1 98 ? -4.251 10.484 8.890 1.00 83.38 98 ALA A C 1
ATOM 778 O O . ALA A 1 98 ? -5.215 10.217 9.608 1.00 83.38 98 ALA A O 1
ATOM 779 N N . VAL A 1 99 ? -3.645 11.675 8.939 1.00 83.56 99 VAL A N 1
ATOM 780 C CA . VAL A 1 99 ? -4.085 12.777 9.811 1.00 83.56 99 VAL A CA 1
ATOM 781 C C . VAL A 1 99 ? -5.517 13.199 9.483 1.00 83.56 99 VAL A C 1
ATOM 783 O O . VAL A 1 99 ? -6.316 13.415 10.397 1.00 83.56 99 VAL A O 1
ATOM 786 N N . ASP A 1 100 ? -5.864 13.294 8.201 1.00 84.19 100 ASP A N 1
ATOM 787 C CA . ASP A 1 100 ? -7.210 13.672 7.774 1.00 84.19 100 ASP A CA 1
ATOM 788 C C . ASP A 1 100 ? -8.258 12.616 8.148 1.00 84.19 100 ASP A C 1
ATOM 790 O O . ASP A 1 100 ? -9.337 12.981 8.618 1.00 84.19 100 ASP A O 1
ATOM 794 N N . ILE A 1 101 ? -7.929 11.324 8.048 1.00 82.12 101 ILE A N 1
ATOM 795 C CA . ILE A 1 101 ? -8.804 10.233 8.509 1.00 82.12 101 ILE A CA 1
ATOM 796 C C . ILE A 1 101 ? -9.036 10.328 10.020 1.00 82.12 101 ILE A C 1
ATOM 798 O O . ILE A 1 101 ? -10.180 10.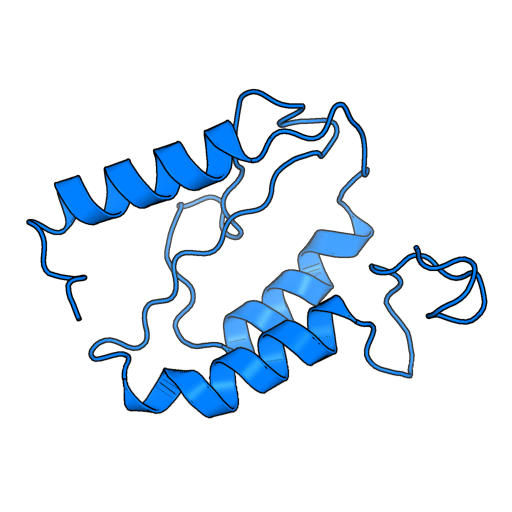316 10.466 1.00 82.12 101 ILE A O 1
ATOM 802 N N . VAL A 1 102 ? -7.976 10.506 10.817 1.00 78.94 102 VAL A N 1
ATOM 803 C CA . VAL A 1 102 ? -8.095 10.636 12.282 1.00 78.94 102 VAL A CA 1
ATOM 804 C C . VAL A 1 102 ? -8.969 11.835 12.670 1.00 78.94 102 VAL A C 1
ATOM 806 O O . VAL A 1 102 ? -9.798 11.733 13.579 1.00 78.94 102 VAL A O 1
ATOM 809 N N . ARG A 1 103 ? -8.827 12.964 11.961 1.00 80.31 103 ARG A N 1
ATOM 810 C CA . ARG A 1 103 ? -9.662 14.160 12.164 1.00 80.31 103 ARG A CA 1
ATOM 811 C C . ARG A 1 103 ? -11.130 13.903 11.832 1.00 80.31 103 ARG A C 1
ATOM 813 O O . ARG A 1 103 ? -11.999 14.344 12.578 1.00 80.31 103 ARG A O 1
ATOM 820 N N . GLN A 1 104 ? -11.411 13.209 10.729 1.00 78.00 104 GLN A N 1
ATOM 821 C CA . GLN A 1 104 ? -12.777 12.917 10.279 1.00 78.00 104 GLN A CA 1
ATOM 822 C C . GLN A 1 104 ? -13.476 11.881 11.163 1.00 78.00 104 GLN A C 1
ATOM 824 O O . GLN A 1 104 ? -14.668 12.009 11.431 1.00 78.00 104 GLN A O 1
ATOM 829 N N . SER A 1 105 ? -12.728 10.915 11.692 1.00 67.50 105 SER A N 1
ATOM 830 C CA . SER A 1 105 ? -13.222 9.909 12.640 1.00 67.50 105 SER A CA 1
ATOM 831 C C . SER A 1 105 ? -13.315 10.426 14.077 1.00 67.50 105 SER A C 1
ATOM 833 O O . SER A 1 105 ? -13.419 9.640 15.015 1.00 67.50 105 SER A O 1
ATOM 835 N N . ASN A 1 106 ? -13.284 11.750 14.272 1.00 64.31 106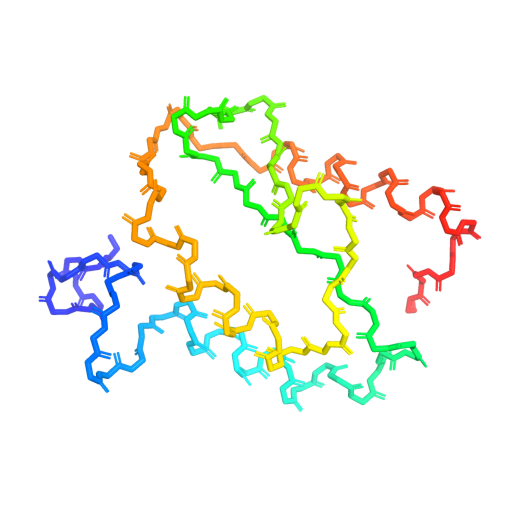 ASN A N 1
ATOM 836 C CA . ASN A 1 106 ? -13.484 12.399 15.565 1.00 64.31 106 ASN A CA 1
ATOM 837 C C . ASN A 1 106 ? -12.532 11.865 16.656 1.00 64.31 106 ASN A C 1
ATOM 839 O O . ASN A 1 106 ? -12.933 11.722 17.811 1.00 64.31 106 ASN A O 1
ATOM 843 N N . CYS A 1 107 ? -11.281 11.550 16.282 1.00 58.47 107 CYS A N 1
ATOM 844 C CA . CYS A 1 107 ? -10.263 10.977 17.169 1.00 58.47 107 CYS A CA 1
ATOM 845 C C . CYS A 1 107 ? -10.556 9.551 17.694 1.00 58.47 107 CYS A C 1
ATOM 847 O O . CYS A 1 107 ? -9.992 9.170 18.718 1.00 58.47 107 CYS A O 1
ATOM 849 N N . GLN A 1 108 ? -11.406 8.757 17.026 1.00 55.16 108 GLN A N 1
ATOM 850 C CA . GLN A 1 108 ? -11.680 7.361 17.423 1.00 55.16 108 GLN A CA 1
ATOM 851 C C . GLN A 1 108 ? -10.479 6.414 17.267 1.00 55.16 108 GLN A C 1
ATOM 853 O O . GLN A 1 108 ? -10.415 5.410 17.964 1.00 55.16 108 GLN A O 1
ATOM 858 N N . TYR A 1 109 ? -9.491 6.752 16.435 1.00 53.06 109 TYR A N 1
ATOM 859 C CA . TYR A 1 109 ? -8.241 5.996 16.319 1.00 53.06 109 TYR A CA 1
ATOM 860 C C . TYR A 1 109 ? -7.176 6.544 17.280 1.00 53.06 109 TYR A C 1
ATOM 862 O O . TYR A 1 109 ? -6.183 7.139 16.859 1.00 53.06 109 TYR A O 1
ATOM 870 N N . HIS A 1 110 ? -7.390 6.387 18.583 1.00 52.66 110 HIS A N 1
ATOM 871 C CA . HIS A 1 110 ? -6.346 6.590 19.587 1.00 52.66 110 HIS A CA 1
ATOM 872 C C . HIS A 1 110 ? -6.182 5.305 20.400 1.00 52.66 110 HIS A C 1
ATOM 874 O O . HIS A 1 110 ? -7.154 4.797 20.951 1.00 52.66 110 HIS A O 1
ATOM 880 N N . VAL A 1 111 ? -4.945 4.802 20.449 1.00 48.50 111 VAL A N 1
ATOM 881 C CA . VAL A 1 111 ? -4.498 3.737 21.362 1.00 48.50 111 VAL A CA 1
ATOM 882 C C . VAL A 1 111 ? -4.085 4.356 22.691 1.00 48.50 111 VAL A C 1
ATOM 884 O O . VAL A 1 111 ? -3.424 5.421 22.645 1.00 48.50 111 VAL A O 1
#

Sequence (111 aa):
MGKHSFRRRSLHAIGGDPNPYEQAISIIGRTLSPFDEDNLIPCFGFGDVTTHDNYVFSFYPDQRPCNDFEEVLARYKEIVPYIKLSGPTSFAPAIDAAVDIVRQSNCQYHV

Secondary structure (DSSP, 8-state):
-HHHHSTTS-TT--SSSPPHHHHHHHHHHHHHGGG-SS--B--EE-SBTTTTTT--EESSTT-PPBSSHHHHHHHHHHHGGG--B-S---SHHHHHHHHHHHHHTTT----

Foldseek 3Di:
DCVPVPVHDDLLDDDDDHRPVLVVLVVCQVVCVVVDPQQFAFDWDAQFPVHAANAIDTLDPVSGTDSHSVSVSVSSNVCSVVTHHHYDDYCVRVVVVVVVVCVVVVNPPDD

Nearest PDB structures (foldseek):
  6k88-assembly1_B  TM=9.771E-01  e=2.162E-14  Arabidopsis thaliana
  6k86-assembly1_B  TM=9.852E-01  e=4.113E-14  Arabidopsis thaliana
  6k82-assembly1_B  TM=9.835E-01  e=3.857E-14  Arabidopsis thaliana
  6k85-assembly1_B  TM=9.825E-01  e=1.012E-13  Arabidopsis thaliana
  6k88-assembly1_A  TM=9.819E-01  e=1.693E-13  Arabidopsis thaliana

Solvent-accessible surface area (backbone atoms only — not comparable to full-atom values): 6623 Å² total; per-residue (Å²): 112,26,68,79,80,46,86,58,37,62,54,78,46,84,67,97,60,83,29,67,56,56,49,47,49,56,50,49,33,74,71,45,53,89,77,46,92,79,38,66,41,78,48,71,49,63,23,25,74,87,32,24,53,73,33,59,45,55,81,35,97,84,61,58,54,28,73,33,53,66,49,46,51,54,50,49,66,66,48,50,85,76,57,54,81,54,58,60,84,54,66,60,28,57,52,51,51,50,54,50,50,37,60,75,54,71,57,69,85,66,133

InterPro domains:
  IPR010734 Copine, C-terminal [PF07002] (10-111)
  IPR052079 E3 ubiquitin-ligases/Copine domain-containing protein [PTHR45751] (2-111)

Radius of gyration: 14.8 Å; Cα contacts (8 Å, |Δi|>4): 130; chains: 1; bounding box: 35×33×34 Å

Organism: Opuntia streptacantha (NCBI:txid393608)